Protein AF-A0A099ZIV4-F1 (afdb_monomer_lite)

Sequence (120 aa):
FQGKDKFHKSVRFAQFYYIDTFILLCCGAEFHLLSFYLDTVKDDLKRYKQRSVCKLIQKFPMASTVEITSLSTVNDFYSYIVLTAGSNRALEVFDLNAGCSSAVIPEVHSRSVHQICQNK

pLDDT: mean 89.84, std 12.28, range [40.19, 98.38]

Radius of gyration: 16.21 Å; chains: 1; bounding box: 34×30×50 Å

Organism: Tinamus guttatus (NCBI:txid94827)

Foldseek 3Di:
DDDDDDQPADWDDWDAAAQNQWIWTFGWQKIWTKGWDDDPDPPVVVPVDPPIDIDTDDMAGHPPARGFQEKEDDNPHGDQWIWTFGQQLKIWIDRNVVPYTDDIGGNVDPGGDNYDYDDD

Structure (mmCIF, N/CA/C/O backbone):
data_AF-A0A099ZIV4-F1
#
_entry.id   AF-A0A099ZIV4-F1
#
loop_
_atom_site.group_PDB
_atom_site.id
_atom_site.type_symbol
_atom_site.label_atom_id
_atom_site.label_alt_id
_atom_site.label_comp_id
_atom_site.label_asym_id
_atom_site.label_entity_id
_atom_site.label_seq_id
_atom_site.pdbx_PDB_ins_code
_atom_site.Cartn_x
_atom_site.Cartn_y
_atom_site.Cartn_z
_atom_site.occupancy
_atom_site.B_iso_or_equiv
_atom_site.auth_seq_id
_atom_site.auth_comp_id
_atom_site.auth_asym_id
_atom_site.auth_atom_id
_atom_site.pdbx_PDB_model_num
ATOM 1 N N . PHE A 1 1 ? -2.203 13.342 17.549 1.00 50.50 1 PHE A N 1
ATOM 2 C CA . PHE A 1 1 ? -0.982 13.513 16.738 1.00 50.50 1 PHE A CA 1
ATOM 3 C C . PHE A 1 1 ? -0.024 14.479 17.446 1.00 50.50 1 PHE A C 1
ATOM 5 O O . PHE A 1 1 ? -0.131 15.683 17.282 1.00 50.50 1 PHE A O 1
ATOM 12 N N . GLN A 1 2 ? 0.873 13.950 18.278 1.00 40.19 2 GLN A N 1
ATOM 13 C CA . GLN A 1 2 ? 2.086 14.584 18.833 1.00 40.19 2 GLN A CA 1
ATOM 14 C C . GLN A 1 2 ? 3.117 13.439 18.815 1.00 40.19 2 GLN A C 1
ATOM 16 O O . GLN A 1 2 ? 2.764 12.353 19.251 1.00 40.19 2 GLN A O 1
ATOM 21 N N . GLY A 1 3 ? 4.338 13.486 18.291 1.00 49.69 3 GLY A N 1
ATOM 22 C CA . GLY A 1 3 ? 5.181 14.540 17.753 1.00 49.69 3 GLY A CA 1
ATOM 23 C C . GLY A 1 3 ? 6.624 14.152 18.098 1.00 49.69 3 GLY A C 1
ATOM 24 O O . GLY A 1 3 ? 6.998 14.364 19.243 1.00 49.69 3 GLY A O 1
ATOM 25 N N . LYS A 1 4 ? 7.379 13.550 17.155 1.00 41.47 4 LYS A N 1
ATOM 26 C CA . LYS A 1 4 ? 8.858 13.646 17.000 1.00 41.47 4 LYS A CA 1
ATOM 27 C C . LYS A 1 4 ? 9.483 12.733 15.931 1.00 41.47 4 LYS A C 1
ATOM 29 O O . LYS A 1 4 ? 10.614 13.004 15.567 1.00 41.47 4 LYS A O 1
ATOM 34 N N . ASP A 1 5 ? 8.729 11.816 15.325 1.00 49.62 5 ASP A N 1
ATOM 35 C CA . ASP A 1 5 ? 9.109 11.154 14.064 1.00 49.62 5 ASP A CA 1
ATOM 36 C C . ASP A 1 5 ? 8.117 11.558 12.973 1.00 49.62 5 ASP A C 1
ATOM 38 O O . ASP A 1 5 ? 7.123 10.883 12.705 1.00 49.62 5 ASP A O 1
ATOM 42 N N . LYS A 1 6 ? 8.306 12.754 12.406 1.00 67.25 6 LYS A N 1
ATOM 43 C CA . LYS A 1 6 ? 7.498 13.181 11.258 1.00 67.25 6 LYS A CA 1
ATOM 44 C C . LYS A 1 6 ? 7.939 12.369 10.043 1.00 67.25 6 LYS A C 1
ATOM 46 O O . LYS A 1 6 ? 9.136 12.180 9.844 1.00 67.25 6 LYS A O 1
ATOM 51 N N . PHE A 1 7 ? 6.975 11.916 9.240 1.00 66.31 7 PHE A N 1
ATOM 52 C CA . PHE A 1 7 ? 7.233 11.347 7.917 1.00 66.31 7 PHE A CA 1
ATOM 53 C C . PHE A 1 7 ? 8.284 12.199 7.194 1.00 66.31 7 PHE A C 1
ATOM 55 O O . PHE A 1 7 ? 8.118 13.413 7.072 1.00 66.31 7 PHE A O 1
ATOM 62 N N . HIS A 1 8 ? 9.386 11.580 6.763 1.00 70.38 8 HIS A N 1
ATOM 63 C CA . HIS A 1 8 ? 10.497 12.301 6.130 1.00 70.38 8 HIS A CA 1
ATOM 64 C C . HIS A 1 8 ? 10.101 12.924 4.784 1.00 70.38 8 HIS A C 1
ATOM 66 O O . HIS A 1 8 ? 10.758 13.846 4.306 1.00 70.38 8 HIS A O 1
ATOM 72 N N . LYS A 1 9 ? 9.024 12.419 4.175 1.00 80.56 9 LYS A N 1
ATOM 73 C CA . LYS A 1 9 ? 8.400 12.928 2.954 1.00 80.56 9 LYS A CA 1
ATOM 74 C C . LYS A 1 9 ? 6.906 13.158 3.210 1.00 80.56 9 LYS A C 1
ATOM 76 O O . LYS A 1 9 ? 6.361 12.711 4.219 1.00 80.56 9 LYS A O 1
ATOM 81 N N . SER A 1 10 ? 6.238 13.883 2.317 1.00 86.00 10 SER A N 1
ATOM 82 C CA . SER A 1 10 ? 4.785 14.050 2.394 1.00 86.00 10 SER A CA 1
ATOM 83 C C . SER A 1 10 ? 4.070 12.703 2.247 1.00 86.00 10 SER A C 1
ATOM 85 O O . SER A 1 10 ? 4.486 11.833 1.477 1.00 86.00 10 SER A O 1
ATOM 87 N N . VAL A 1 11 ? 2.976 12.537 2.992 1.00 90.38 11 VAL A N 1
ATOM 88 C CA . VAL A 1 11 ? 2.072 11.397 2.820 1.00 90.38 11 VAL A CA 1
ATOM 89 C C . VAL A 1 11 ? 1.329 11.576 1.499 1.00 90.38 11 VAL A C 1
ATOM 91 O O . VAL A 1 11 ? 0.727 12.623 1.267 1.00 90.38 11 VAL A O 1
ATOM 94 N N . ARG A 1 12 ? 1.392 10.563 0.634 1.00 90.50 12 ARG A N 1
ATOM 95 C CA . ARG A 1 12 ? 0.797 10.585 -0.710 1.00 90.50 12 ARG A CA 1
ATOM 96 C C . ARG A 1 12 ? -0.551 9.882 -0.763 1.00 90.50 12 ARG A C 1
ATOM 98 O O . ARG A 1 12 ? -1.470 10.366 -1.412 1.00 90.50 12 ARG A O 1
ATOM 105 N N . PHE A 1 13 ? -0.659 8.759 -0.060 1.00 90.69 13 PHE A N 1
ATOM 106 C CA . PHE A 1 13 ? -1.869 7.947 0.000 1.00 90.69 13 PHE A CA 1
ATOM 107 C C . PHE A 1 13 ? -2.164 7.570 1.443 1.00 90.69 13 PHE A C 1
ATOM 109 O O . PHE A 1 13 ? -1.243 7.330 2.227 1.00 90.69 13 PHE A O 1
ATOM 116 N N . ALA A 1 14 ? -3.448 7.508 1.764 1.00 94.56 14 ALA A N 1
ATOM 117 C CA . ALA A 1 14 ? -3.960 7.011 3.025 1.00 94.56 14 ALA A CA 1
ATOM 118 C C . ALA A 1 14 ? -5.224 6.207 2.733 1.00 94.56 14 ALA A C 1
ATOM 120 O O . ALA A 1 14 ? -6.123 6.728 2.075 1.00 94.56 14 ALA A O 1
ATOM 121 N N . GLN A 1 15 ? -5.300 4.965 3.202 1.00 95.56 15 GLN A N 1
ATOM 122 C CA . GLN A 1 15 ? -6.514 4.160 3.070 1.00 95.56 15 GLN A CA 1
ATOM 123 C C . GLN A 1 15 ? -6.683 3.187 4.231 1.00 95.56 15 GLN A C 1
ATOM 125 O O . GLN A 1 15 ? -5.706 2.804 4.877 1.00 95.56 15 GLN A O 1
ATOM 130 N N . PHE A 1 16 ? -7.928 2.794 4.483 1.00 95.62 16 PHE A N 1
ATOM 131 C CA . PHE A 1 16 ? -8.233 1.723 5.419 1.00 95.62 16 PHE A CA 1
ATOM 132 C C . PHE A 1 16 ? -7.863 0.362 4.837 1.00 95.62 16 PHE A C 1
ATOM 134 O O . PHE A 1 16 ? -7.870 0.156 3.622 1.00 95.62 16 PHE A O 1
ATOM 141 N N . TYR A 1 17 ? -7.508 -0.549 5.731 1.00 96.12 17 TYR A N 1
ATOM 142 C CA . TYR A 1 17 ? -7.049 -1.882 5.399 1.00 96.12 17 TYR A CA 1
ATOM 143 C C . TYR A 1 17 ? -7.542 -2.888 6.438 1.00 96.12 17 TYR A C 1
ATOM 145 O O . TYR A 1 17 ? 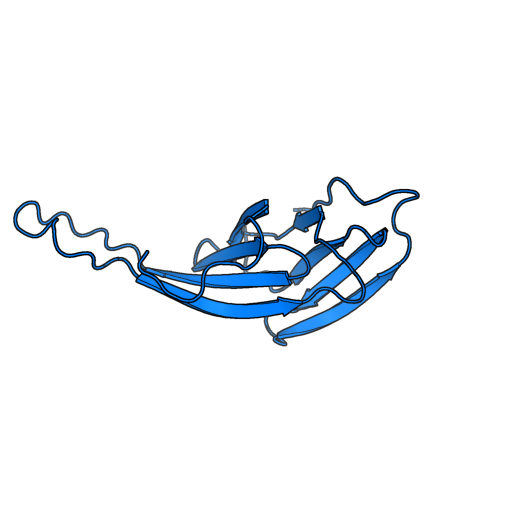-7.627 -2.576 7.632 1.00 96.12 17 TYR A O 1
ATOM 153 N N . TYR A 1 18 ? -7.795 -4.113 5.968 1.00 95.25 18 TYR A N 1
ATOM 154 C CA . TYR A 1 18 ? -8.193 -5.254 6.785 1.00 95.25 18 TYR A CA 1
ATOM 155 C C . TYR A 1 18 ? -9.505 -5.007 7.547 1.00 95.25 18 TYR A C 1
ATOM 157 O O . TYR A 1 18 ? -9.554 -5.073 8.777 1.00 95.25 18 TYR A O 1
ATOM 165 N N . ILE A 1 19 ? -10.570 -4.694 6.803 1.00 95.56 19 ILE A N 1
ATOM 166 C CA . ILE A 1 19 ? -11.914 -4.408 7.329 1.00 95.56 19 ILE A CA 1
ATOM 167 C C . ILE A 1 19 ? -11.859 -3.253 8.339 1.00 95.56 19 ILE A C 1
ATOM 169 O O . ILE A 1 19 ? -12.262 -3.380 9.493 1.00 95.56 19 ILE A O 1
ATOM 173 N N . ASP A 1 20 ? -11.253 -2.143 7.916 1.00 94.31 20 ASP A N 1
ATOM 174 C CA . ASP A 1 20 ? -11.095 -0.914 8.709 1.00 94.31 20 ASP A CA 1
ATOM 175 C C . ASP A 1 20 ? -10.362 -1.097 10.052 1.00 94.31 20 ASP A C 1
ATOM 177 O O . ASP A 1 20 ? -10.440 -0.242 10.933 1.00 94.31 20 ASP A O 1
ATOM 181 N N . THR A 1 21 ? -9.601 -2.183 10.216 1.00 94.25 21 THR A N 1
ATOM 182 C CA . THR A 1 21 ? -8.828 -2.442 11.444 1.00 94.25 21 THR A CA 1
ATOM 183 C C . THR A 1 21 ? -7.522 -1.642 11.472 1.00 94.25 21 THR A C 1
ATOM 185 O O . THR A 1 21 ? -7.021 -1.268 12.536 1.00 94.25 21 THR A O 1
ATOM 188 N N . PHE A 1 22 ? -6.958 -1.353 10.297 1.00 96.00 22 PHE A N 1
ATOM 189 C CA . PHE A 1 22 ? -5.702 -0.626 10.149 1.00 96.00 22 PHE A CA 1
ATOM 190 C C . PHE A 1 22 ? -5.816 0.501 9.122 1.00 96.00 22 PHE A C 1
ATOM 192 O O . PHE A 1 22 ? -6.730 0.550 8.301 1.00 96.00 22 PHE A O 1
ATOM 199 N N . ILE A 1 23 ? -4.834 1.399 9.153 1.00 96.31 23 ILE A N 1
ATOM 200 C CA . ILE A 1 23 ? -4.618 2.429 8.137 1.00 96.31 23 ILE A CA 1
ATOM 201 C C . ILE A 1 23 ? -3.273 2.157 7.466 1.00 96.31 23 ILE A C 1
ATOM 203 O O . ILE A 1 23 ? -2.258 2.001 8.145 1.00 96.31 23 ILE A O 1
ATOM 207 N N . LEU A 1 24 ? -3.256 2.153 6.137 1.00 96.94 24 LEU A N 1
ATOM 208 C CA . LEU A 1 24 ? -2.037 2.179 5.339 1.00 96.94 24 LEU A CA 1
ATOM 209 C C . LEU A 1 24 ? -1.742 3.613 4.915 1.00 96.94 24 LEU A C 1
ATOM 211 O O . LEU A 1 24 ? -2.589 4.267 4.307 1.00 96.94 24 LEU A O 1
ATOM 215 N N . LEU A 1 25 ? -0.534 4.093 5.212 1.00 95.56 25 LEU A N 1
ATOM 216 C CA . LEU A 1 25 ? -0.045 5.399 4.772 1.00 95.56 25 LEU A CA 1
ATOM 217 C C . LEU A 1 25 ? 1.178 5.244 3.887 1.00 95.56 25 LEU A C 1
ATOM 219 O O . LEU A 1 25 ? 2.156 4.627 4.283 1.00 95.56 25 LEU A O 1
ATOM 223 N N . CYS A 1 26 ? 1.167 5.867 2.721 1.00 95.00 26 CYS A N 1
ATOM 224 C CA . CYS A 1 26 ? 2.287 5.832 1.796 1.00 95.00 26 CYS A CA 1
ATOM 225 C C . CYS A 1 26 ? 3.100 7.126 1.871 1.00 95.00 26 CYS A C 1
ATOM 227 O O . CYS A 1 26 ? 2.540 8.215 1.730 1.00 95.00 26 CYS A O 1
ATOM 229 N N . CYS A 1 27 ? 4.416 7.022 2.046 1.00 93.56 27 CYS A N 1
ATOM 230 C CA . CYS A 1 27 ? 5.324 8.157 2.174 1.00 93.56 27 CYS A CA 1
ATOM 231 C C . CYS A 1 27 ? 6.678 7.837 1.524 1.00 93.56 27 CYS A C 1
ATOM 233 O O . CYS A 1 27 ? 7.483 7.074 2.055 1.00 93.56 27 CYS A O 1
ATOM 235 N N . GLY A 1 28 ? 6.985 8.480 0.394 1.00 94.31 28 GLY A N 1
ATOM 236 C CA . GLY A 1 28 ? 8.236 8.211 -0.312 1.00 94.31 28 GLY A CA 1
ATOM 237 C C . GLY A 1 28 ? 8.294 6.785 -0.847 1.00 94.31 28 GLY A C 1
ATOM 238 O O . GLY A 1 28 ? 7.344 6.341 -1.477 1.00 94.31 28 GLY A O 1
ATOM 239 N N . ALA A 1 29 ? 9.412 6.097 -0.620 1.00 95.62 29 ALA A N 1
ATOM 240 C CA . ALA A 1 29 ? 9.649 4.729 -1.080 1.00 95.62 29 ALA A CA 1
ATOM 241 C C . ALA A 1 29 ? 9.119 3.660 -0.109 1.00 95.62 29 ALA A C 1
ATOM 243 O O . ALA A 1 29 ? 9.475 2.498 -0.242 1.00 95.62 29 ALA A O 1
ATOM 244 N N . GLU A 1 30 ? 8.315 4.031 0.888 1.00 96.31 30 GLU A N 1
ATOM 245 C CA . GLU A 1 30 ? 7.767 3.095 1.868 1.00 96.31 30 GLU A CA 1
ATOM 246 C C . GLU A 1 30 ? 6.292 3.378 2.159 1.00 96.31 30 GLU A C 1
ATOM 248 O O . GLU A 1 30 ? 5.812 4.510 2.034 1.00 96.31 30 GLU A O 1
ATOM 253 N N . PHE A 1 31 ? 5.574 2.345 2.591 1.00 97.06 31 PHE A N 1
ATOM 254 C CA . PHE A 1 31 ? 4.264 2.497 3.209 1.00 97.06 31 PHE A CA 1
ATOM 255 C C . PHE A 1 31 ? 4.272 1.966 4.642 1.00 97.06 31 PHE A C 1
ATOM 257 O O . PHE A 1 31 ? 5.087 1.132 5.027 1.00 97.06 31 PHE A O 1
ATOM 264 N N . HIS A 1 32 ? 3.405 2.524 5.475 1.00 96.12 32 HIS A N 1
ATOM 265 C CA . HIS A 1 32 ? 3.346 2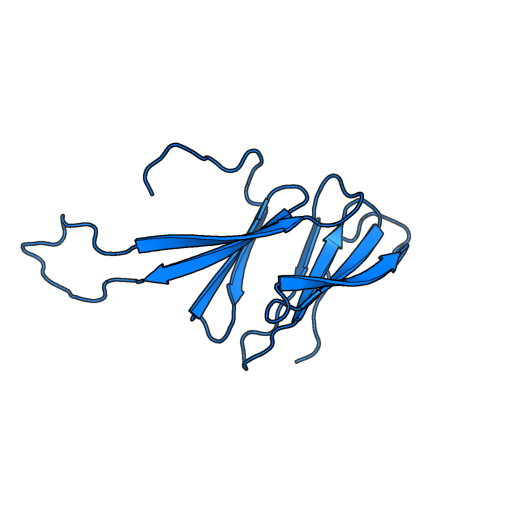.305 6.912 1.00 96.12 32 HIS A CA 1
ATOM 266 C C . HIS A 1 32 ? 1.997 1.690 7.256 1.00 96.12 32 HIS A C 1
ATOM 268 O O . HIS A 1 32 ? 0.959 2.221 6.864 1.00 96.12 32 HIS A O 1
ATOM 274 N N . LEU A 1 33 ? 2.018 0.604 8.020 1.00 97.12 33 LEU A N 1
ATOM 275 C CA . LEU A 1 33 ? 0.842 -0.010 8.618 1.00 97.12 33 LEU A CA 1
ATOM 276 C C . LEU A 1 33 ? 0.630 0.582 10.009 1.00 97.12 33 LEU A C 1
ATOM 278 O O . LEU A 1 33 ? 1.496 0.476 10.881 1.00 97.12 33 LEU A O 1
ATOM 282 N N . LEU A 1 34 ? -0.522 1.207 10.220 1.00 95.81 34 LEU A N 1
ATOM 283 C CA . LEU A 1 34 ? -0.895 1.835 11.479 1.00 95.81 34 LEU A CA 1
ATOM 284 C C . LEU A 1 34 ? -2.110 1.136 12.078 1.00 95.81 34 LEU A C 1
ATOM 286 O O . LEU A 1 34 ? -3.117 0.941 11.402 1.00 95.81 34 LEU A O 1
ATOM 290 N N . SER A 1 35 ? -2.047 0.835 13.370 1.00 94.75 35 SER A N 1
ATOM 291 C CA . SER A 1 35 ? -3.247 0.535 14.154 1.00 94.75 35 SER A CA 1
ATOM 292 C C . SER A 1 35 ? -3.849 1.838 14.652 1.00 94.75 35 SER A C 1
ATOM 294 O O . SER A 1 35 ? -3.122 2.782 14.984 1.00 94.75 35 SER A O 1
ATOM 296 N N . PHE A 1 36 ? -5.171 1.893 14.737 1.00 91.56 36 PHE A N 1
ATOM 297 C CA . PHE A 1 36 ? -5.854 3.037 15.308 1.00 91.56 36 PHE A CA 1
ATOM 298 C C . PHE A 1 36 ? -6.995 2.584 16.217 1.00 91.56 36 PHE A C 1
ATOM 300 O O . PHE A 1 36 ? -7.634 1.562 16.000 1.00 91.56 36 PHE A O 1
ATOM 307 N N . TYR A 1 37 ? -7.218 3.355 17.270 1.00 87.56 37 TYR A N 1
ATOM 308 C CA . TYR A 1 37 ? -8.344 3.222 18.175 1.00 87.56 37 TYR A CA 1
ATOM 309 C C . TYR A 1 37 ? -9.050 4.569 18.202 1.00 87.56 37 TYR A C 1
ATOM 311 O O . TYR A 1 37 ? -8.426 5.583 18.531 1.00 87.56 37 TYR A O 1
ATOM 319 N N . LEU A 1 38 ? -10.329 4.585 17.835 1.00 83.50 38 LEU A N 1
ATOM 320 C CA . LEU A 1 38 ? -11.178 5.763 17.956 1.00 83.50 38 LEU A CA 1
ATOM 321 C C . LEU A 1 38 ? -12.020 5.619 19.213 1.00 83.50 38 LEU A C 1
ATOM 323 O O . LEU A 1 38 ? -12.814 4.688 19.325 1.00 83.50 38 LEU A O 1
ATOM 327 N N . ASP A 1 39 ? -11.858 6.554 20.145 1.00 82.12 39 ASP A N 1
ATOM 328 C CA . ASP A 1 39 ? -12.781 6.646 21.266 1.00 82.12 39 ASP A CA 1
ATOM 329 C C . ASP A 1 39 ? -14.119 7.196 20.761 1.00 82.12 39 ASP A C 1
ATOM 331 O O . ASP A 1 39 ? -14.204 8.340 20.309 1.00 82.12 39 ASP A O 1
ATOM 335 N N . THR A 1 40 ? -15.157 6.366 20.803 1.00 78.69 40 THR A N 1
ATOM 336 C CA . THR A 1 40 ? -16.524 6.733 20.413 1.00 78.69 40 THR A CA 1
ATOM 337 C C . THR A 1 40 ? -17.355 7.221 21.602 1.00 78.69 40 THR A C 1
ATOM 339 O O . THR A 1 40 ? -18.511 7.615 21.421 1.00 78.69 40 THR A O 1
ATOM 342 N N . VAL A 1 41 ? -16.787 7.237 22.817 1.00 80.31 41 VAL A N 1
ATOM 343 C CA . VAL A 1 41 ? -17.477 7.688 24.029 1.00 80.31 41 VAL A CA 1
ATOM 344 C C . VAL A 1 41 ? -17.755 9.190 23.954 1.00 80.31 41 VAL A C 1
ATOM 346 O O . VAL A 1 41 ? -16.847 10.023 23.962 1.00 80.31 41 VAL A O 1
ATOM 349 N N . LYS A 1 42 ? -19.041 9.550 23.941 1.00 69.50 42 LYS A N 1
ATOM 350 C CA . LYS A 1 42 ? -19.508 10.934 24.078 1.00 69.50 42 LYS A CA 1
ATOM 351 C C . LYS A 1 42 ? -19.640 11.290 25.560 1.00 69.50 42 LYS A C 1
ATOM 353 O O . LYS A 1 42 ? -20.708 11.153 26.143 1.00 69.50 42 LYS A O 1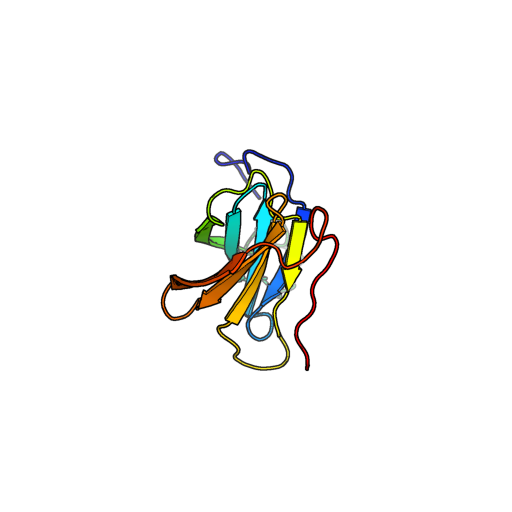
ATOM 358 N N . ASP A 1 43 ? -18.537 11.714 26.168 1.00 76.12 43 ASP A N 1
ATOM 359 C CA . ASP A 1 43 ? -18.535 12.391 27.472 1.00 76.12 43 ASP A CA 1
ATOM 360 C C . ASP A 1 43 ? -18.198 13.869 27.239 1.00 76.12 43 ASP A C 1
ATOM 362 O O . ASP A 1 43 ? -17.028 14.244 27.109 1.00 76.12 43 ASP A O 1
ATOM 366 N N . ASP A 1 44 ? -19.233 14.707 27.140 1.00 73.88 44 ASP A N 1
ATOM 367 C CA . ASP A 1 44 ? -19.090 16.134 26.825 1.00 73.88 44 ASP A CA 1
ATOM 368 C C . ASP A 1 44 ? -18.279 16.896 27.886 1.00 73.88 44 ASP A C 1
ATOM 370 O O . ASP A 1 44 ? -17.575 17.851 27.558 1.00 73.88 44 ASP A O 1
ATOM 374 N N . LEU A 1 45 ? -18.280 16.426 29.140 1.00 77.69 45 LEU A N 1
ATOM 375 C CA . LEU A 1 45 ? -17.484 16.993 30.231 1.00 77.69 45 LEU A CA 1
ATOM 376 C C . LEU A 1 45 ? -15.993 16.642 30.124 1.00 77.69 45 LEU A C 1
ATOM 378 O O . LEU A 1 45 ? -15.147 17.406 30.591 1.00 77.69 45 LEU A O 1
ATOM 382 N N . LYS A 1 46 ? -15.641 15.496 29.525 1.00 73.06 46 LYS A N 1
ATOM 383 C CA . LYS A 1 46 ? -14.249 15.010 29.409 1.00 73.06 46 LYS A CA 1
ATOM 384 C C . LYS A 1 46 ? -13.713 14.969 27.982 1.00 73.06 46 LYS A C 1
ATOM 386 O O . LYS A 1 46 ? -12.642 14.403 27.762 1.00 73.06 46 LYS A O 1
ATOM 391 N N . ARG A 1 47 ? -14.377 15.630 27.033 1.00 66.88 47 ARG A N 1
ATOM 392 C CA . ARG A 1 47 ? -13.987 15.679 25.613 1.00 66.88 47 ARG A CA 1
ATOM 393 C C . ARG A 1 47 ? -12.554 16.171 25.362 1.00 66.88 47 ARG A C 1
ATOM 395 O O . ARG A 1 47 ? -11.952 15.821 24.353 1.00 66.88 47 ARG A O 1
ATOM 402 N N . TYR A 1 48 ? -11.982 16.941 26.288 1.00 69.81 48 TYR A N 1
ATOM 403 C CA . TYR A 1 48 ? -10.582 17.379 26.231 1.00 69.81 48 TYR A CA 1
ATOM 404 C C . TYR A 1 48 ? -9.568 16.226 26.362 1.00 69.81 48 TYR A C 1
ATOM 406 O O . TYR A 1 48 ? -8.402 16.389 26.001 1.00 69.81 48 TYR A O 1
ATOM 414 N N . LYS A 1 49 ? -9.968 15.060 26.886 1.00 75.06 49 LYS A N 1
ATOM 415 C CA . LYS A 1 49 ? -9.083 13.899 27.017 1.00 75.06 49 LYS A CA 1
ATOM 416 C C . LYS A 1 49 ? -8.975 13.185 25.670 1.00 75.06 49 LYS A C 1
ATOM 418 O O . LYS A 1 49 ? -9.864 12.431 25.292 1.00 75.06 49 LYS A O 1
ATOM 423 N N . GLN A 1 50 ? -7.859 13.374 24.964 1.00 73.12 50 GLN A N 1
ATOM 424 C CA . GLN A 1 50 ? -7.567 12.608 23.752 1.00 73.12 50 GLN A CA 1
ATOM 425 C C . GLN A 1 50 ? -7.310 11.137 24.117 1.00 73.12 50 GLN A C 1
ATOM 427 O O . GLN A 1 50 ? -6.242 10.785 24.613 1.00 73.12 50 GLN A O 1
ATOM 432 N N . ARG A 1 51 ? -8.300 10.279 23.866 1.00 79.50 51 ARG A N 1
ATOM 433 C CA . ARG A 1 51 ? -8.221 8.826 24.092 1.00 79.50 51 ARG A CA 1
ATOM 434 C C . ARG A 1 51 ? -8.051 8.021 22.811 1.00 79.50 51 ARG A C 1
ATOM 436 O O . ARG A 1 51 ? -7.682 6.854 22.880 1.00 79.50 51 ARG A O 1
ATOM 443 N N . SER A 1 52 ? -8.266 8.645 21.654 1.00 82.94 52 SER A N 1
ATOM 444 C CA . SER A 1 52 ? -7.956 8.032 20.369 1.00 82.94 52 SER A CA 1
ATOM 445 C C . SER A 1 52 ? -6.446 7.916 20.189 1.00 82.94 52 SER A C 1
ATOM 447 O O . SER A 1 52 ? -5.700 8.891 20.368 1.00 82.94 52 SER A O 1
ATOM 449 N N . VAL A 1 53 ? -6.002 6.722 19.816 1.00 85.88 53 VAL A N 1
ATOM 450 C CA . VAL A 1 53 ? -4.590 6.372 19.667 1.00 85.88 53 VAL A CA 1
ATOM 451 C C . VAL A 1 53 ? -4.347 5.915 18.239 1.00 85.88 53 VAL A C 1
ATOM 453 O O . VAL A 1 53 ? -5.176 5.234 17.651 1.00 85.88 53 VAL A O 1
ATOM 456 N N . CYS A 1 54 ? -3.198 6.279 17.684 1.00 87.50 54 CYS A N 1
ATOM 457 C CA . CYS A 1 54 ? -2.705 5.748 16.423 1.00 87.50 54 CYS A CA 1
ATOM 458 C C . CYS A 1 54 ? -1.258 5.308 16.645 1.00 87.50 54 CYS A C 1
ATOM 460 O O . CYS A 1 54 ? -0.465 6.091 17.176 1.00 87.50 54 CYS A O 1
ATOM 462 N N . LYS A 1 55 ? -0.934 4.056 16.316 1.00 91.94 55 LYS A N 1
ATOM 463 C CA . LYS A 1 55 ? 0.398 3.474 16.525 1.00 91.94 55 LYS A CA 1
ATOM 464 C C . LYS A 1 55 ? 0.923 2.891 15.226 1.00 91.94 55 LYS A C 1
ATOM 466 O O . LYS A 1 55 ? 0.228 2.110 14.578 1.00 91.94 55 LYS A O 1
ATOM 471 N N . LEU A 1 56 ? 2.169 3.223 14.906 1.00 93.69 56 LEU A N 1
ATOM 472 C CA . LEU A 1 56 ? 2.919 2.551 13.855 1.00 93.69 56 LEU A CA 1
ATOM 473 C C . LEU A 1 56 ? 3.173 1.101 14.256 1.00 93.69 56 LEU A C 1
ATOM 475 O O . LEU A 1 56 ? 3.759 0.851 15.305 1.00 93.69 56 LEU A O 1
ATOM 479 N N . ILE A 1 57 ? 2.706 0.174 13.423 1.00 95.19 57 ILE A N 1
ATOM 480 C CA . ILE A 1 57 ? 2.938 -1.261 13.583 1.00 95.19 57 ILE A CA 1
ATOM 481 C C . ILE A 1 57 ? 4.198 -1.654 12.824 1.00 95.19 57 ILE A C 1
ATOM 483 O O . ILE A 1 57 ? 5.117 -2.214 13.410 1.00 95.19 57 ILE A O 1
ATOM 487 N N . GLN A 1 58 ? 4.259 -1.323 11.533 1.00 95.50 58 GLN A N 1
ATOM 488 C CA . GLN A 1 58 ? 5.372 -1.717 10.675 1.00 95.50 58 GLN A CA 1
ATOM 489 C C . GLN A 1 58 ? 5.511 -0.784 9.471 1.00 95.50 58 GLN A C 1
ATOM 491 O O . GLN A 1 58 ? 4.549 -0.138 9.052 1.00 95.50 58 GLN A O 1
ATOM 496 N N . LYS A 1 59 ? 6.723 -0.718 8.916 1.00 95.75 59 LYS A N 1
ATOM 497 C CA . LYS A 1 59 ? 7.035 -0.032 7.660 1.00 95.75 59 LYS A CA 1
ATOM 498 C C . LYS A 1 59 ? 7.481 -1.044 6.614 1.00 95.75 59 LYS A C 1
ATOM 500 O O . LYS A 1 59 ? 8.177 -2.001 6.943 1.00 95.75 59 LYS A O 1
ATOM 505 N N . PHE A 1 60 ? 7.114 -0.783 5.370 1.00 97.31 60 PHE A N 1
ATOM 506 C CA . PHE A 1 60 ? 7.386 -1.637 4.225 1.00 97.31 60 PHE A CA 1
ATOM 507 C C . PHE A 1 60 ? 8.050 -0.799 3.132 1.00 97.31 60 PHE A C 1
ATOM 509 O O . PHE A 1 60 ? 7.363 -0.016 2.466 1.00 97.31 60 PHE A O 1
ATOM 516 N N . PRO A 1 61 ? 9.381 -0.895 2.978 1.00 96.62 61 PRO A N 1
ATOM 517 C CA . PRO A 1 61 ? 10.082 -0.241 1.886 1.00 96.62 61 PRO A CA 1
ATOM 518 C C . PRO A 1 61 ? 9.853 -1.004 0.578 1.00 96.62 61 PRO A C 1
ATOM 520 O O . PRO A 1 61 ? 9.931 -2.229 0.549 1.00 96.62 61 PRO A O 1
ATOM 523 N N . MET A 1 62 ? 9.614 -0.267 -0.502 1.00 96.44 62 MET A N 1
ATOM 524 C CA . MET A 1 62 ? 9.607 -0.780 -1.868 1.00 96.44 62 MET A CA 1
ATOM 525 C C . MET A 1 62 ? 11.033 -0.745 -2.431 1.00 96.44 62 MET A C 1
ATOM 527 O O . MET A 1 62 ? 11.752 0.252 -2.292 1.00 96.44 62 MET A O 1
ATOM 531 N N . ALA A 1 63 ? 11.455 -1.832 -3.070 1.00 93.56 63 ALA A N 1
ATOM 532 C CA . ALA A 1 63 ? 12.819 -1.984 -3.554 1.00 93.56 63 ALA A CA 1
ATOM 533 C C . ALA A 1 63 ? 13.129 -1.023 -4.715 1.00 93.56 63 ALA A C 1
ATOM 535 O O . ALA A 1 63 ? 12.348 -0.869 -5.656 1.00 93.56 63 ALA A O 1
ATOM 536 N N . SER A 1 64 ? 14.313 -0.401 -4.678 1.00 92.81 64 SER A N 1
ATOM 537 C CA . SER A 1 64 ? 14.888 0.368 -5.795 1.00 92.81 64 SER A CA 1
ATOM 538 C C . SER A 1 64 ? 13.967 1.445 -6.397 1.00 92.81 64 SER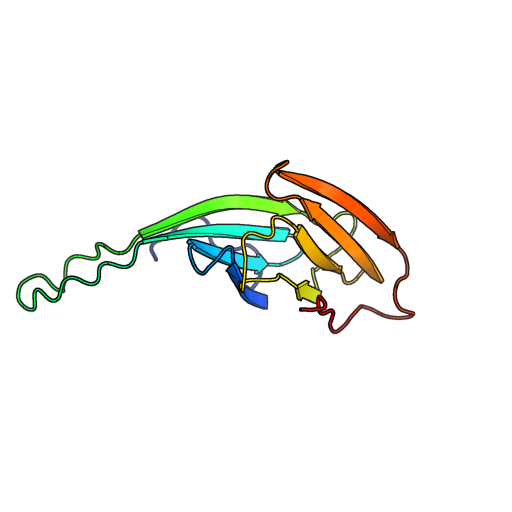 A C 1
ATOM 540 O O . SER A 1 64 ? 14.053 1.730 -7.591 1.00 92.81 64 SER A O 1
ATOM 542 N N . THR A 1 65 ? 13.081 2.051 -5.597 1.00 93.94 65 THR A N 1
ATOM 543 C CA . THR A 1 65 ? 12.243 3.189 -6.007 1.00 93.94 65 THR A CA 1
ATOM 544 C C . THR A 1 65 ? 12.565 4.433 -5.184 1.00 93.94 65 THR A C 1
ATOM 546 O O . THR A 1 65 ? 12.960 4.351 -4.023 1.00 93.94 65 THR A O 1
ATOM 549 N N . VAL A 1 66 ? 12.363 5.613 -5.768 1.00 93.69 66 VAL A N 1
ATOM 550 C CA . VAL A 1 66 ? 12.449 6.890 -5.037 1.00 93.69 66 VAL A CA 1
ATOM 551 C C . VAL A 1 66 ? 11.126 7.204 -4.336 1.00 93.69 66 VAL A C 1
ATOM 553 O O . VAL A 1 66 ? 11.101 7.804 -3.250 1.00 93.69 66 VAL A O 1
ATOM 556 N N . GLU A 1 67 ? 10.028 6.799 -4.969 1.00 95.31 67 GLU A N 1
ATOM 557 C CA . GLU A 1 67 ? 8.667 6.994 -4.498 1.00 95.31 67 GLU A CA 1
ATOM 558 C C . GLU A 1 67 ? 7.733 5.866 -4.946 1.00 95.31 67 GLU A C 1
ATOM 560 O O . GLU A 1 67 ? 7.823 5.366 -6.069 1.00 95.31 67 GLU A O 1
ATOM 565 N N . ILE A 1 68 ? 6.813 5.492 -4.064 1.00 97.19 68 ILE A N 1
ATOM 566 C CA . ILE A 1 68 ? 5.620 4.724 -4.391 1.00 97.19 68 ILE A CA 1
ATOM 567 C C . ILE A 1 68 ? 4.614 5.708 -4.991 1.00 97.19 68 ILE A C 1
ATOM 569 O O . ILE A 1 68 ? 4.293 6.755 -4.415 1.00 97.19 68 ILE A O 1
ATOM 573 N N . THR A 1 69 ? 4.143 5.380 -6.182 1.00 97.12 69 THR A N 1
ATOM 574 C CA . THR A 1 69 ? 3.269 6.213 -7.005 1.00 97.12 69 THR A CA 1
ATOM 575 C C . THR A 1 69 ? 1.840 5.702 -7.035 1.00 97.12 69 THR A C 1
ATOM 577 O O . THR A 1 69 ? 0.948 6.471 -7.370 1.00 97.12 69 THR A O 1
ATOM 580 N N . SER A 1 70 ? 1.598 4.452 -6.635 1.00 97.19 70 SER A N 1
ATOM 581 C CA . SER A 1 70 ? 0.257 3.919 -6.411 1.00 97.19 70 SER A CA 1
ATOM 582 C C . SER A 1 70 ? 0.287 2.755 -5.419 1.00 97.19 70 SER A C 1
ATOM 584 O O . SER A 1 70 ? 1.282 2.036 -5.329 1.00 97.19 70 SER A O 1
ATOM 586 N N . LEU A 1 71 ? -0.796 2.578 -4.663 1.00 97.12 71 LEU A N 1
ATOM 587 C CA . LEU A 1 71 ? -0.954 1.522 -3.666 1.00 97.12 71 LEU A CA 1
ATOM 588 C C . LEU A 1 71 ? -2.397 1.013 -3.725 1.00 97.12 71 LEU A C 1
ATOM 590 O O . LEU A 1 71 ? -3.330 1.813 -3.719 1.00 97.12 71 LEU A O 1
ATOM 594 N N . SER A 1 72 ? -2.584 -0.304 -3.796 1.00 97.12 72 SER A N 1
ATOM 595 C CA . SER A 1 72 ? -3.903 -0.934 -3.856 1.00 97.12 72 SER A CA 1
ATOM 596 C C . SER A 1 72 ? -4.021 -2.067 -2.845 1.00 97.12 72 SER A C 1
ATOM 598 O O . SER A 1 72 ? -3.109 -2.882 -2.700 1.00 97.12 72 SER A O 1
ATOM 600 N N . THR A 1 73 ? -5.158 -2.082 -2.150 1.00 96.06 73 THR A N 1
ATOM 601 C CA . THR A 1 73 ? -5.555 -3.125 -1.204 1.00 96.06 73 THR A CA 1
ATOM 602 C C . THR A 1 73 ? -7.027 -3.457 -1.364 1.00 96.06 73 THR A C 1
ATOM 604 O O . THR A 1 73 ? -7.831 -2.579 -1.687 1.00 96.06 73 THR A O 1
ATOM 607 N N . VAL A 1 74 ? -7.399 -4.691 -1.035 1.00 95.25 74 VAL A N 1
ATOM 608 C CA . VAL A 1 74 ? -8.796 -5.069 -0.816 1.00 95.25 74 VAL A CA 1
ATOM 609 C C . VAL A 1 74 ? -9.132 -4.905 0.663 1.00 95.25 74 VAL A C 1
ATOM 611 O O . VAL A 1 74 ? -8.385 -5.361 1.526 1.00 95.25 74 VAL A O 1
ATOM 614 N N . ASN A 1 75 ? -10.251 -4.241 0.948 1.00 95.00 75 ASN A N 1
ATOM 615 C CA . ASN A 1 75 ? -10.723 -3.983 2.312 1.00 95.00 75 ASN A CA 1
ATOM 616 C C . ASN A 1 75 ? -12.083 -4.642 2.612 1.00 95.00 75 ASN A C 1
ATOM 618 O O . ASN A 1 75 ? -12.594 -4.513 3.717 1.00 95.00 75 ASN A O 1
ATOM 622 N N . ASP A 1 76 ? -12.659 -5.358 1.642 1.00 93.56 76 ASP A N 1
ATOM 623 C CA . ASP A 1 76 ? -13.991 -5.968 1.761 1.00 93.56 76 ASP A CA 1
ATOM 624 C C . ASP A 1 76 ? -13.937 -7.363 2.434 1.00 93.56 76 ASP A C 1
ATOM 626 O O . ASP A 1 76 ? -14.963 -7.913 2.828 1.00 93.56 76 ASP A O 1
ATOM 630 N N . PHE A 1 77 ? -12.734 -7.931 2.595 1.00 93.94 77 PHE A N 1
ATOM 631 C CA . PHE A 1 77 ? -12.454 -9.176 3.321 1.00 93.94 77 PHE A CA 1
ATOM 632 C C . PHE A 1 77 ? -11.024 -9.170 3.896 1.00 93.94 77 PHE A C 1
ATOM 634 O O . PHE A 1 77 ? -10.245 -8.248 3.647 1.00 93.94 77 PHE A O 1
ATOM 641 N N . TYR A 1 78 ? -10.660 -10.214 4.650 1.00 94.00 78 TYR A N 1
ATOM 642 C CA . TYR A 1 78 ? -9.319 -10.405 5.222 1.00 94.00 78 TYR A CA 1
ATOM 643 C C . TYR A 1 78 ? -8.274 -10.778 4.156 1.00 94.00 78 TYR A C 1
ATOM 645 O O . TYR A 1 78 ? -7.842 -11.924 4.055 1.00 94.00 78 TYR A O 1
ATOM 653 N N . SER A 1 79 ? -7.881 -9.805 3.337 1.00 94.69 79 SER A N 1
ATOM 654 C CA . SER A 1 79 ? -6.744 -9.929 2.424 1.00 94.69 79 SER A CA 1
ATOM 655 C C . SER A 1 79 ? -5.465 -9.476 3.118 1.00 94.69 79 SER A C 1
ATOM 657 O O . SER A 1 79 ? -5.444 -8.394 3.697 1.00 94.69 79 SER A O 1
ATOM 659 N N . TYR A 1 80 ? -4.397 -10.269 3.011 1.00 96.31 80 TYR A N 1
ATOM 660 C CA . TYR A 1 80 ? -3.055 -9.893 3.477 1.00 96.31 80 TYR A CA 1
ATOM 661 C C . TYR A 1 80 ? -2.197 -9.237 2.389 1.00 96.31 80 TYR A C 1
ATOM 663 O O . TYR A 1 80 ? -1.067 -8.828 2.648 1.00 96.31 80 TYR A O 1
ATOM 671 N N . ILE A 1 81 ? -2.724 -9.155 1.166 1.00 97.12 81 ILE A N 1
ATOM 672 C CA . ILE A 1 81 ? -1.967 -8.749 -0.014 1.00 97.12 81 ILE A CA 1
ATOM 673 C C . ILE A 1 81 ? -2.096 -7.248 -0.241 1.00 97.12 81 ILE A C 1
ATOM 675 O O . ILE A 1 81 ? -3.197 -6.737 -0.461 1.00 97.12 81 ILE A O 1
ATOM 679 N N . VAL A 1 82 ? -0.953 -6.566 -0.282 1.00 97.75 82 VAL A N 1
ATOM 680 C CA . VAL A 1 82 ? -0.843 -5.162 -0.691 1.00 97.75 82 VAL A CA 1
ATOM 681 C C . VAL A 1 82 ? -0.045 -5.076 -1.979 1.00 97.75 82 VAL A C 1
ATOM 683 O O . VAL A 1 82 ? 1.069 -5.590 -2.064 1.00 97.75 82 VAL A O 1
ATOM 686 N N . LEU A 1 83 ? -0.604 -4.401 -2.980 1.00 97.88 83 LEU A N 1
ATOM 687 C CA . LEU A 1 83 ? 0.113 -4.082 -4.207 1.00 97.88 83 LEU A CA 1
ATOM 688 C C . LEU A 1 83 ? 0.634 -2.654 -4.133 1.00 97.88 83 LEU A C 1
ATOM 690 O O . LEU A 1 83 ? -0.104 -1.728 -3.792 1.00 97.88 83 LEU A O 1
ATOM 694 N N . THR A 1 84 ? 1.888 -2.465 -4.514 1.00 97.94 84 THR A N 1
ATOM 695 C CA . THR A 1 84 ? 2.494 -1.143 -4.675 1.00 97.94 84 THR A CA 1
ATOM 696 C C . THR A 1 84 ? 3.072 -1.013 -6.070 1.00 97.94 84 THR A C 1
ATOM 698 O O . THR A 1 84 ? 3.511 -1.996 -6.661 1.00 97.94 84 THR A O 1
ATOM 701 N N . ALA A 1 85 ? 3.078 0.202 -6.600 1.00 97.94 85 ALA A N 1
ATOM 702 C CA . ALA A 1 85 ? 3.819 0.533 -7.801 1.00 97.94 85 ALA A CA 1
ATOM 703 C C . ALA A 1 85 ? 4.657 1.784 -7.567 1.00 97.94 85 ALA A C 1
ATOM 705 O O . ALA A 1 85 ? 4.255 2.678 -6.817 1.00 97.94 85 ALA A O 1
ATOM 706 N N . GLY A 1 86 ? 5.827 1.833 -8.197 1.00 96.94 86 GLY A N 1
ATOM 707 C CA . GLY A 1 86 ? 6.830 2.857 -7.940 1.00 96.94 86 GLY A CA 1
ATOM 708 C C . GLY A 1 86 ? 7.242 3.656 -9.169 1.00 96.94 86 GLY A C 1
ATOM 709 O O . GLY A 1 86 ? 7.017 3.275 -10.320 1.00 96.94 86 GLY A O 1
ATOM 710 N N . SER A 1 87 ? 7.954 4.754 -8.906 1.00 96.50 87 SER A N 1
ATOM 711 C CA . SER A 1 87 ? 8.647 5.565 -9.919 1.00 96.50 87 SER A CA 1
ATOM 712 C C . SER A 1 87 ? 9.626 4.778 -10.795 1.00 96.50 87 SER A C 1
ATOM 714 O O . SER A 1 87 ? 9.921 5.190 -11.915 1.00 96.50 87 SER A O 1
ATOM 716 N N . ASN A 1 88 ? 10.090 3.628 -10.306 1.00 96.94 88 ASN A N 1
ATOM 717 C CA . ASN A 1 88 ? 10.948 2.685 -11.016 1.00 96.94 88 ASN A CA 1
ATOM 718 C C . ASN A 1 88 ? 10.191 1.766 -11.991 1.00 96.94 88 ASN A C 1
ATOM 720 O O . ASN A 1 88 ? 10.794 0.844 -12.529 1.00 96.94 88 ASN A O 1
ATOM 724 N N . ARG A 1 89 ? 8.890 2.004 -12.221 1.00 97.31 89 ARG A N 1
ATOM 725 C CA . ARG A 1 89 ? 8.037 1.226 -13.138 1.00 97.31 89 ARG A CA 1
ATOM 726 C C . ARG A 1 89 ? 7.825 -0.228 -12.712 1.00 97.31 89 ARG A C 1
ATOM 728 O O . ARG A 1 89 ? 7.353 -1.024 -13.518 1.00 97.31 89 ARG A O 1
ATOM 735 N N . ALA A 1 90 ? 8.159 -0.579 -11.474 1.00 97.88 90 ALA A N 1
ATOM 736 C CA . ALA A 1 90 ? 7.909 -1.903 -10.928 1.00 97.88 90 ALA A CA 1
ATOM 737 C C . ALA A 1 90 ? 6.580 -1.937 -10.167 1.00 97.88 90 ALA A C 1
ATOM 739 O O . ALA A 1 90 ? 6.146 -0.928 -9.605 1.00 97.88 90 ALA A O 1
ATOM 740 N N . LEU A 1 91 ? 5.970 -3.118 -10.134 1.00 98.00 91 LEU A N 1
ATOM 741 C CA . LEU A 1 91 ? 4.924 -3.490 -9.195 1.00 98.00 91 LEU A CA 1
ATOM 742 C C . LEU A 1 91 ? 5.529 -4.445 -8.168 1.00 98.00 91 LEU A C 1
ATOM 744 O O . LEU A 1 91 ? 6.180 -5.417 -8.539 1.00 98.00 91 LEU A O 1
ATOM 748 N N . GLU A 1 92 ? 5.311 -4.185 -6.888 1.00 98.25 92 GLU A N 1
ATOM 749 C CA . GLU A 1 92 ? 5.777 -5.040 -5.799 1.00 98.25 92 GLU A CA 1
ATOM 750 C C . GLU A 1 92 ? 4.590 -5.498 -4.948 1.00 98.25 92 GLU A C 1
ATOM 752 O O . GLU A 1 92 ? 3.730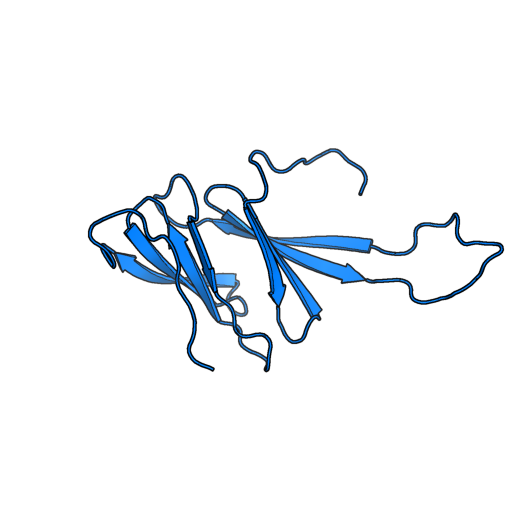 -4.697 -4.562 1.00 98.25 92 GLU A O 1
ATOM 757 N N . VAL A 1 93 ? 4.533 -6.809 -4.714 1.00 98.19 93 VAL A N 1
ATOM 758 C CA . VAL A 1 93 ? 3.495 -7.515 -3.963 1.00 98.19 93 VAL A CA 1
ATOM 759 C C . VAL A 1 93 ? 4.017 -7.771 -2.559 1.00 98.19 93 VAL A C 1
ATOM 761 O O . VAL A 1 93 ? 5.017 -8.466 -2.389 1.00 98.19 93 VAL A O 1
ATOM 764 N N . PHE A 1 94 ? 3.316 -7.264 -1.554 1.00 98.38 94 PHE A N 1
ATOM 765 C CA . PHE A 1 94 ? 3.627 -7.491 -0.148 1.00 98.38 94 PHE A CA 1
ATOM 766 C C . PHE A 1 94 ? 2.607 -8.434 0.477 1.00 98.38 94 PHE A C 1
ATOM 768 O O . PHE A 1 94 ? 1.401 -8.234 0.319 1.00 98.38 94 PHE A O 1
ATOM 775 N N . ASP A 1 95 ? 3.101 -9.423 1.218 1.00 97.88 95 ASP A N 1
ATOM 776 C CA . ASP A 1 95 ? 2.298 -10.227 2.133 1.00 97.88 95 ASP A CA 1
ATOM 777 C C . ASP A 1 95 ? 2.477 -9.656 3.544 1.00 97.88 95 ASP A C 1
ATOM 779 O O . ASP A 1 95 ? 3.535 -9.782 4.166 1.00 97.88 95 ASP A O 1
ATOM 783 N N . LEU A 1 96 ? 1.435 -8.996 4.052 1.00 97.00 96 LEU A N 1
ATOM 784 C CA . LEU A 1 96 ? 1.448 -8.388 5.380 1.00 97.00 96 LEU A CA 1
ATOM 785 C C . LEU A 1 96 ? 1.318 -9.397 6.524 1.00 97.00 96 LEU A C 1
ATOM 787 O O . LEU A 1 96 ? 1.621 -9.032 7.657 1.00 97.00 96 LEU A O 1
ATOM 791 N N . ASN A 1 97 ? 0.913 -10.641 6.260 1.00 95.88 97 ASN A N 1
ATOM 792 C CA . ASN A 1 97 ? 0.971 -11.710 7.255 1.00 95.88 97 ASN A CA 1
ATOM 793 C C . ASN A 1 97 ? 2.409 -12.221 7.421 1.00 95.88 97 ASN A C 1
ATOM 795 O O . ASN A 1 97 ? 2.864 -12.438 8.542 1.00 95.88 97 ASN A O 1
ATOM 799 N N . ALA A 1 98 ? 3.146 -12.358 6.315 1.00 96.56 98 ALA A N 1
ATOM 800 C CA . ALA A 1 98 ? 4.573 -12.686 6.345 1.00 96.56 98 ALA A CA 1
ATOM 801 C C . ALA A 1 98 ? 5.457 -11.483 6.731 1.00 96.56 98 ALA A C 1
ATOM 803 O O . ALA A 1 98 ? 6.597 -11.652 7.164 1.00 96.56 98 ALA A O 1
ATOM 804 N N . GLY A 1 99 ? 4.940 -10.262 6.574 1.00 96.25 99 GLY A N 1
ATOM 805 C CA . GLY A 1 99 ? 5.654 -9.030 6.884 1.00 96.25 99 GLY A CA 1
ATOM 806 C C . GLY A 1 99 ? 6.760 -8.697 5.878 1.00 96.25 99 GLY A C 1
ATOM 807 O O . GLY A 1 99 ? 7.696 -7.978 6.234 1.00 96.25 99 GLY A O 1
ATOM 808 N N . CYS A 1 100 ? 6.677 -9.195 4.640 1.00 95.94 100 CYS A N 1
ATOM 809 C CA . CYS A 1 100 ? 7.727 -9.042 3.633 1.00 95.94 100 CYS A CA 1
ATOM 810 C C . CYS A 1 100 ? 7.187 -8.860 2.204 1.00 95.94 100 CYS A C 1
ATOM 812 O O . CYS A 1 100 ? 5.998 -9.028 1.921 1.00 95.94 100 CYS A O 1
ATOM 814 N N . SER A 1 101 ? 8.090 -8.488 1.295 1.00 97.75 101 SER A N 1
ATOM 815 C CA . SER A 1 101 ? 7.838 -8.525 -0.146 1.00 97.75 101 SER A CA 1
ATOM 816 C C . SER A 1 101 ? 7.824 -9.974 -0.628 1.00 97.75 101 SER A C 1
ATOM 818 O O . SER A 1 101 ? 8.755 -10.732 -0.354 1.00 97.75 101 SER A O 1
ATOM 820 N N . SER A 1 102 ? 6.761 -10.356 -1.334 1.00 97.56 102 SER A N 1
ATOM 821 C CA . SER A 1 102 ? 6.564 -11.705 -1.862 1.00 97.56 102 SER A CA 1
ATOM 822 C C . SER A 1 102 ? 6.912 -11.816 -3.346 1.00 97.56 102 SER A C 1
ATOM 824 O O . SER A 1 102 ? 7.258 -12.908 -3.794 1.00 97.56 102 SER A O 1
ATOM 826 N N . ALA A 1 103 ? 6.786 -10.735 -4.123 1.00 97.88 103 ALA A N 1
ATOM 827 C CA . ALA A 1 103 ? 7.103 -10.735 -5.551 1.00 97.88 103 ALA A CA 1
ATOM 828 C C . ALA A 1 103 ? 7.337 -9.319 -6.089 1.00 97.88 103 ALA A C 1
ATOM 830 O O . ALA A 1 103 ? 6.683 -8.368 -5.667 1.00 97.88 103 ALA A O 1
ATOM 831 N N . VAL A 1 104 ? 8.207 -9.203 -7.093 1.00 98.12 104 VAL A N 1
ATOM 832 C CA . VAL A 1 104 ? 8.453 -7.964 -7.841 1.00 98.12 104 VAL A CA 1
ATOM 833 C C . VAL A 1 104 ? 8.260 -8.240 -9.326 1.00 98.12 104 VAL A C 1
ATOM 835 O O . VAL A 1 104 ? 8.851 -9.169 -9.873 1.00 98.12 104 VAL A O 1
ATOM 838 N N . ILE A 1 105 ? 7.455 -7.412 -9.983 1.00 97.69 105 ILE A N 1
ATOM 839 C CA . ILE A 1 105 ? 7.243 -7.418 -11.428 1.00 97.69 105 ILE A CA 1
ATOM 840 C C . ILE A 1 105 ? 7.839 -6.114 -11.974 1.00 97.69 105 ILE A C 1
ATOM 842 O O . ILE A 1 105 ? 7.259 -5.046 -11.765 1.00 97.69 105 ILE A O 1
ATOM 846 N N . PRO A 1 106 ? 9.016 -6.150 -12.616 1.00 97.44 106 PRO A N 1
ATOM 847 C CA . PRO A 1 106 ? 9.628 -4.954 -13.181 1.00 97.44 106 PRO A CA 1
ATOM 848 C C . PRO A 1 106 ? 8.910 -4.515 -14.463 1.00 97.44 106 PRO A C 1
ATOM 850 O O . PRO A 1 106 ? 8.255 -5.319 -15.123 1.00 97.44 106 PRO A O 1
ATOM 853 N N . GLU A 1 107 ? 9.085 -3.245 -14.838 1.00 95.50 107 GLU A N 1
ATOM 854 C CA . GLU A 1 107 ? 8.665 -2.699 -16.139 1.00 95.50 107 GLU A CA 1
ATOM 855 C C . GLU A 1 107 ? 7.184 -2.953 -16.495 1.00 95.50 107 GLU A C 1
ATOM 857 O O . GLU A 1 107 ? 6.839 -3.169 -17.655 1.00 95.50 107 GLU A O 1
ATOM 862 N N . VAL A 1 108 ? 6.276 -2.879 -15.511 1.00 96.69 108 VAL A N 1
ATOM 863 C CA . VAL A 1 108 ? 4.826 -3.072 -15.739 1.00 96.69 108 VAL A CA 1
ATOM 864 C C . VAL A 1 108 ? 4.199 -1.974 -16.600 1.00 96.69 108 VAL A C 1
ATOM 866 O O . VAL A 1 108 ? 3.057 -2.090 -17.040 1.00 96.69 108 VAL A O 1
ATOM 869 N N . HIS A 1 109 ? 4.929 -0.884 -16.829 1.00 95.94 109 HIS A N 1
ATOM 870 C CA . HIS A 1 109 ? 4.503 0.220 -17.669 1.00 95.94 109 HIS A CA 1
ATOM 871 C C . HIS A 1 109 ? 5.718 0.932 -18.283 1.00 95.94 109 HIS A C 1
ATOM 873 O O . HIS A 1 109 ? 6.796 0.967 -17.698 1.00 95.94 109 HIS A O 1
ATOM 879 N N . SER A 1 110 ? 5.547 1.567 -19.447 1.00 95.19 110 SER A N 1
ATOM 880 C CA . SER A 1 110 ? 6.634 2.268 -20.164 1.00 95.19 110 SER A CA 1
ATOM 881 C C . SER A 1 110 ? 7.138 3.536 -19.457 1.00 95.19 110 SER A C 1
ATOM 883 O O . SER A 1 110 ? 8.207 4.068 -19.762 1.00 95.19 110 SER A O 1
ATOM 885 N N . ARG A 1 111 ? 6.352 4.036 -18.502 1.00 94.88 111 ARG A N 1
ATOM 886 C CA . ARG A 1 111 ? 6.607 5.216 -17.665 1.00 94.88 111 ARG A CA 1
ATOM 887 C C . ARG A 1 111 ? 6.240 4.896 -16.226 1.00 94.88 111 ARG A C 1
ATOM 889 O O . ARG A 1 111 ? 5.572 3.896 -15.985 1.00 94.88 111 ARG A O 1
ATOM 896 N N . SER A 1 112 ? 6.628 5.779 -15.308 1.00 94.62 112 SER A N 1
ATOM 897 C CA . SER A 1 112 ? 6.195 5.730 -13.909 1.00 94.62 112 SER A CA 1
ATOM 898 C C . SER A 1 112 ? 4.701 5.404 -13.807 1.00 94.62 112 SER A C 1
ATOM 900 O O . SER A 1 112 ? 3.877 6.028 -14.484 1.00 94.62 112 SER A O 1
ATOM 902 N N . VAL A 1 113 ? 4.375 4.388 -13.009 1.00 95.75 113 VAL A N 1
ATOM 903 C CA . VAL A 1 113 ? 3.008 3.879 -12.887 1.00 95.75 113 VAL A CA 1
ATOM 904 C C . VAL A 1 113 ? 2.158 4.928 -12.189 1.00 95.75 113 VAL A C 1
ATOM 906 O O . VAL A 1 113 ? 2.494 5.367 -11.094 1.00 95.75 113 VAL A O 1
ATOM 909 N N . HIS A 1 114 ? 1.053 5.335 -12.808 1.00 94.12 114 HIS 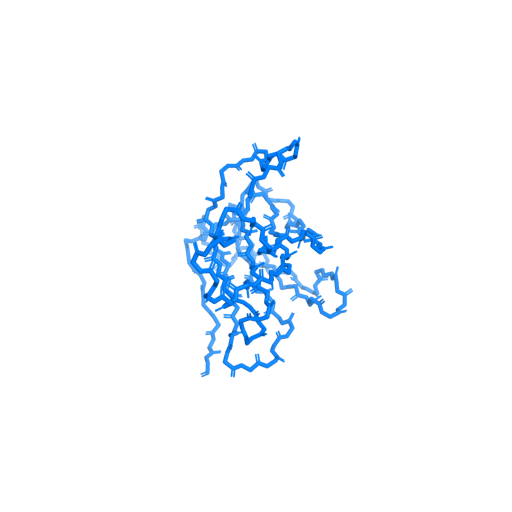A N 1
ATOM 910 C CA . HIS A 1 114 ? 0.169 6.339 -12.218 1.00 94.12 114 HIS A CA 1
ATOM 911 C C . HIS A 1 114 ? -0.830 5.727 -11.233 1.00 94.12 114 HIS A C 1
ATOM 913 O O . HIS A 1 114 ? -1.067 6.282 -10.163 1.00 94.12 114 HIS A O 1
ATOM 919 N N . GLN A 1 115 ? -1.412 4.581 -11.592 1.00 95.31 115 GLN A N 1
ATOM 920 C CA . GLN A 1 115 ? -2.456 3.940 -10.807 1.00 95.31 115 GLN A CA 1
ATOM 921 C C . GLN A 1 115 ? -2.464 2.428 -11.027 1.00 95.31 115 GLN A C 1
ATOM 923 O O . GLN A 1 115 ? -2.271 1.959 -12.147 1.00 95.31 115 GLN A O 1
ATOM 928 N N . ILE A 1 116 ? -2.728 1.687 -9.954 1.00 96.25 116 ILE A N 1
ATOM 929 C CA . ILE A 1 116 ? -3.058 0.261 -9.967 1.00 96.25 116 ILE A CA 1
ATOM 930 C C . ILE A 1 116 ? -4.346 0.026 -9.172 1.00 96.25 116 ILE A C 1
ATOM 932 O O . ILE A 1 116 ? -4.696 0.815 -8.291 1.00 96.25 116 ILE A O 1
ATOM 936 N N . CYS A 1 117 ? -5.045 -1.067 -9.463 1.00 94.81 117 CYS A N 1
ATOM 937 C CA . CYS A 1 117 ? -6.169 -1.550 -8.667 1.00 94.81 117 CYS A CA 1
ATOM 938 C C . CYS A 1 117 ? -6.148 -3.080 -8.581 1.00 94.81 117 CYS A C 1
ATOM 940 O O . CYS A 1 117 ? -5.684 -3.759 -9.496 1.00 94.81 117 CYS A O 1
ATOM 942 N N . GLN A 1 118 ? -6.644 -3.619 -7.470 1.00 93.44 118 GLN A N 1
ATOM 943 C CA . GLN A 1 118 ? -6.974 -5.034 -7.339 1.00 93.44 118 GLN A CA 1
ATOM 944 C C . GLN A 1 118 ? -8.409 -5.272 -7.811 1.00 93.44 118 GLN A C 1
ATOM 946 O O . GLN A 1 118 ? -9.303 -4.473 -7.521 1.00 93.44 118 GLN A O 1
ATOM 951 N N . ASN A 1 119 ? -8.622 -6.383 -8.517 1.00 87.69 119 ASN A N 1
ATOM 952 C CA . ASN A 1 119 ? -9.967 -6.874 -8.796 1.00 87.69 119 ASN A CA 1
ATOM 953 C C . ASN A 1 119 ? -10.651 -7.247 -7.474 1.00 87.69 119 ASN A C 1
ATOM 955 O O . ASN A 1 119 ? -9.992 -7.748 -6.558 1.00 87.69 119 ASN A O 1
ATOM 959 N N . LYS A 1 120 ? -11.952 -6.978 -7.394 1.00 71.75 120 LYS A N 1
ATOM 960 C CA . LYS A 1 120 ? -12.798 -7.263 -6.236 1.00 71.75 120 LYS A CA 1
ATOM 961 C C . LYS A 1 120 ? -13.756 -8.398 -6.550 1.00 71.75 120 LYS A C 1
ATOM 963 O O . LYS A 1 120 ? -14.259 -8.409 -7.696 1.00 71.75 120 LYS A O 1
#

Secondary structure (DSSP, 8-state):
---S---SS-EEEEEEETTTTEEEEEETTEEEEEEEE------TTTTTS---EEEEEEEEEPTT-S-EEEEEE--SS---EEEEEETTS-EEEEETTTTEEEEEETTSSSSS--------

InterPro domains:
  IPR042411 WD repeat-containing protein 27 [PTHR44525] (3-120)